Protein AF-A0AA38CWS5-F1 (afdb_monomer_lite)

Structure (mmCIF, N/CA/C/O backbone):
data_AF-A0AA38CWS5-F1
#
_entry.id   AF-A0AA38CWS5-F1
#
loop_
_atom_site.group_PDB
_atom_site.id
_atom_site.type_symbol
_atom_site.label_atom_id
_atom_site.label_alt_id
_atom_site.label_comp_id
_atom_site.label_asym_id
_atom_site.label_entity_id
_atom_site.label_seq_id
_atom_site.pdbx_PDB_ins_code
_atom_site.Cartn_x
_atom_site.Cartn_y
_atom_site.Cartn_z
_atom_site.occupancy
_atom_site.B_iso_or_equiv
_atom_site.auth_seq_id
_atom_site.auth_comp_id
_atom_site.auth_asym_id
_atom_site.auth_atom_id
_atom_site.pdbx_PDB_model_num
ATOM 1 N N . MET A 1 1 ? 8.987 -21.908 -14.949 1.00 49.09 1 MET A N 1
ATOM 2 C CA . MET A 1 1 ? 8.200 -21.199 -13.911 1.00 49.09 1 MET A CA 1
ATOM 3 C C . MET A 1 1 ? 7.217 -20.177 -14.494 1.00 49.09 1 MET A C 1
ATOM 5 O O . MET A 1 1 ? 6.043 -20.251 -14.162 1.00 49.09 1 MET A O 1
ATOM 9 N N . ALA A 1 2 ? 7.639 -19.281 -15.400 1.00 59.56 2 ALA A N 1
ATOM 10 C CA . ALA A 1 2 ? 6.795 -18.192 -15.926 1.00 59.56 2 ALA A CA 1
ATOM 11 C C . ALA A 1 2 ? 5.560 -18.611 -16.762 1.00 59.56 2 ALA A C 1
ATOM 13 O O . ALA A 1 2 ? 4.595 -17.856 -16.815 1.00 59.56 2 ALA A O 1
ATOM 14 N N . GLN A 1 3 ? 5.558 -19.785 -17.410 1.00 66.38 3 GLN A N 1
ATOM 15 C CA . GLN A 1 3 ? 4.392 -20.247 -18.186 1.00 66.38 3 GLN A CA 1
ATOM 16 C C . GLN A 1 3 ? 3.275 -20.794 -17.292 1.00 66.38 3 GLN A C 1
ATOM 18 O O . GLN A 1 3 ? 2.130 -20.390 -17.443 1.00 66.38 3 GLN A O 1
ATOM 23 N N . VAL A 1 4 ? 3.603 -21.639 -16.307 1.00 70.44 4 VAL A N 1
ATOM 24 C CA . VAL A 1 4 ? 2.606 -22.246 -15.402 1.00 70.44 4 VAL A CA 1
ATOM 25 C C . VAL A 1 4 ? 1.821 -21.178 -14.635 1.00 70.44 4 VAL A C 1
ATOM 27 O O . VAL A 1 4 ? 0.618 -21.316 -14.459 1.00 70.44 4 VAL A O 1
ATOM 30 N N . ALA A 1 5 ? 2.468 -20.072 -14.250 1.00 67.69 5 ALA A N 1
ATOM 31 C CA . ALA A 1 5 ? 1.831 -18.969 -13.528 1.00 67.69 5 ALA A CA 1
ATOM 32 C C . ALA A 1 5 ? 0.708 -18.251 -14.310 1.00 67.69 5 ALA A C 1
ATOM 34 O O . ALA A 1 5 ? -0.105 -17.561 -13.699 1.00 67.69 5 ALA A O 1
ATOM 35 N N . LYS A 1 6 ? 0.655 -18.408 -15.641 1.00 74.69 6 LYS A N 1
ATOM 36 C CA . LYS A 1 6 ? -0.378 -17.815 -16.508 1.00 74.69 6 LYS A CA 1
ATOM 37 C C . LYS A 1 6 ? -1.629 -18.690 -16.654 1.00 74.69 6 LYS A C 1
ATOM 39 O O . LYS A 1 6 ? -2.611 -18.215 -17.212 1.00 74.69 6 LYS A O 1
ATOM 44 N N . HIS A 1 7 ? -1.595 -19.918 -16.135 1.00 79.94 7 HIS A N 1
ATOM 45 C CA . HIS A 1 7 ? -2.636 -20.933 -16.304 1.00 79.94 7 HIS A CA 1
ATOM 46 C C . HIS A 1 7 ? -3.183 -21.400 -14.944 1.00 79.94 7 HIS A C 1
ATOM 48 O O . HIS A 1 7 ? -2.833 -22.489 -14.472 1.00 79.94 7 HIS A O 1
ATOM 54 N N . PRO A 1 8 ? -4.009 -20.578 -14.264 1.00 78.44 8 PRO A N 1
ATOM 55 C CA . PRO A 1 8 ? -4.560 -20.907 -12.948 1.00 78.44 8 PRO A CA 1
ATOM 56 C C . PRO A 1 8 ? -5.453 -22.163 -12.935 1.00 78.44 8 PRO A C 1
ATOM 58 O O . PRO A 1 8 ? -5.700 -22.748 -11.878 1.00 78.44 8 PRO A O 1
ATOM 61 N N . GLU A 1 9 ? -5.933 -22.595 -14.099 1.00 85.56 9 GLU A N 1
ATOM 62 C CA . GLU A 1 9 ? -6.727 -23.801 -14.304 1.00 85.56 9 GLU A CA 1
ATOM 63 C C . GLU A 1 9 ? -5.921 -25.098 -14.136 1.00 85.56 9 GLU A C 1
ATOM 65 O O . GLU A 1 9 ? -6.490 -26.127 -13.759 1.00 85.56 9 GLU A O 1
ATOM 70 N N . TYR A 1 10 ? -4.604 -25.063 -14.361 1.00 92.12 10 TYR A N 1
ATOM 71 C CA . TYR A 1 10 ? -3.771 -26.261 -14.326 1.00 92.12 10 TYR A CA 1
ATOM 72 C C . TYR A 1 10 ? -3.632 -26.825 -12.914 1.00 92.12 10 TYR A C 1
ATOM 74 O O . TYR A 1 10 ? -3.371 -26.113 -11.943 1.00 92.12 10 TYR A O 1
ATOM 82 N N . LEU A 1 11 ? -3.712 -28.153 -12.807 1.00 87.81 11 LEU A N 1
ATOM 83 C CA . LEU A 1 11 ? -3.497 -28.857 -11.544 1.00 87.81 11 LEU A CA 1
ATOM 84 C C . LEU A 1 11 ? -2.103 -28.559 -10.970 1.00 87.81 11 LEU A C 1
ATOM 86 O O . LEU A 1 11 ? -1.967 -28.312 -9.776 1.00 87.81 11 LEU A O 1
ATOM 90 N N . LEU A 1 12 ? -1.086 -28.482 -11.835 1.00 86.81 12 LEU A N 1
ATOM 91 C CA . LEU A 1 12 ? 0.271 -28.102 -11.443 1.00 86.81 12 LEU A CA 1
ATOM 92 C C . LEU A 1 12 ? 0.332 -26.688 -10.845 1.00 86.81 12 LEU A C 1
ATOM 94 O O . LEU A 1 12 ? 1.025 -26.484 -9.852 1.00 86.81 12 LEU A O 1
ATOM 98 N N . TYR A 1 13 ? -0.416 -25.725 -11.397 1.00 85.50 13 TYR A N 1
ATOM 99 C CA . TYR A 1 13 ? -0.514 -24.389 -10.804 1.00 85.50 13 TYR A CA 1
ATOM 100 C C . TYR A 1 13 ? -1.113 -24.468 -9.401 1.00 85.50 13 TYR A C 1
ATOM 102 O O . TYR A 1 13 ? -0.540 -23.915 -8.469 1.00 85.50 13 TYR A O 1
ATOM 110 N N . LYS A 1 14 ? -2.215 -25.208 -9.224 1.00 84.69 14 LYS A N 1
ATOM 111 C CA . LYS A 1 14 ? -2.863 -25.382 -7.914 1.00 84.69 14 LYS A CA 1
ATOM 112 C C . LYS A 1 14 ? -1.922 -26.007 -6.877 1.00 84.69 14 LYS A C 1
ATOM 114 O O . LYS A 1 14 ? -1.915 -25.558 -5.737 1.00 84.69 14 LYS A O 1
ATOM 119 N N . PHE A 1 15 ? -1.100 -26.982 -7.274 1.00 89.31 15 PHE A N 1
ATOM 120 C CA . PHE A 1 15 ? -0.090 -27.592 -6.400 1.00 89.31 15 PHE A CA 1
ATOM 121 C C . PHE A 1 15 ? 1.063 -26.649 -6.049 1.00 89.31 15 PHE A C 1
ATOM 123 O O . PHE A 1 15 ? 1.530 -26.652 -4.914 1.00 89.31 15 PHE A O 1
ATOM 130 N N . LEU A 1 16 ? 1.532 -25.844 -7.004 1.00 85.50 16 LEU A N 1
ATOM 131 C CA . LEU A 1 16 ? 2.636 -24.906 -6.784 1.00 85.50 16 LEU A CA 1
ATOM 132 C C . LEU A 1 16 ? 2.187 -23.602 -6.119 1.00 85.50 16 LEU A C 1
ATOM 134 O O . LEU A 1 16 ? 3.020 -22.891 -5.560 1.00 85.50 16 LEU A O 1
ATOM 138 N N . TYR A 1 17 ? 0.893 -23.282 -6.158 1.00 81.38 17 TYR A N 1
ATOM 139 C CA . TYR A 1 17 ? 0.345 -22.037 -5.632 1.00 81.38 17 TYR A CA 1
ATOM 140 C C . TYR A 1 17 ? 0.745 -21.775 -4.172 1.00 81.38 17 TYR A C 1
ATOM 142 O O . TYR A 1 17 ? 1.272 -20.695 -3.916 1.00 81.38 17 TYR A O 1
ATOM 150 N N . PRO A 1 18 ? 0.628 -22.725 -3.221 1.00 79.12 18 PRO A N 1
ATOM 151 C CA . PRO A 1 18 ? 1.081 -22.499 -1.849 1.00 79.12 18 PRO A CA 1
ATOM 152 C C . PRO A 1 18 ? 2.559 -22.095 -1.761 1.00 79.12 18 PRO A C 1
ATOM 154 O O . PRO A 1 18 ? 2.887 -21.165 -1.033 1.00 79.12 18 PRO A O 1
ATOM 157 N N . LEU A 1 19 ? 3.438 -22.735 -2.540 1.00 79.88 19 LEU A N 1
ATOM 158 C CA . LEU A 1 19 ? 4.873 -22.431 -2.566 1.00 79.88 19 LEU A CA 1
ATOM 159 C C . LEU A 1 19 ? 5.156 -21.054 -3.184 1.00 79.88 19 LEU A C 1
ATOM 161 O O . LEU A 1 19 ? 5.981 -20.303 -2.675 1.00 79.88 19 LEU A O 1
ATOM 165 N N . LEU A 1 20 ? 4.444 -20.693 -4.255 1.00 73.75 20 LEU A N 1
ATOM 166 C CA . LEU A 1 20 ? 4.530 -19.356 -4.849 1.00 73.75 20 LEU A CA 1
ATOM 167 C C . LEU A 1 20 ? 4.094 -18.281 -3.851 1.00 73.75 20 LEU A C 1
ATOM 169 O O . LEU A 1 20 ? 4.732 -17.235 -3.758 1.00 73.75 20 LEU A O 1
ATOM 173 N N . MET A 1 21 ? 3.035 -18.554 -3.088 1.00 71.75 21 MET A N 1
ATOM 174 C CA . MET A 1 21 ? 2.510 -17.629 -2.093 1.00 71.75 21 MET A CA 1
ATOM 175 C C . MET A 1 21 ? 3.374 -17.548 -0.833 1.00 71.75 21 MET A C 1
ATOM 177 O O . MET A 1 21 ? 3.297 -16.524 -0.169 1.00 71.75 21 MET A O 1
ATOM 181 N N . GLN A 1 22 ? 4.212 -18.541 -0.503 1.00 71.75 22 GLN A N 1
ATOM 182 C CA . GLN A 1 22 ? 5.117 -18.480 0.662 1.00 71.75 22 GLN A CA 1
ATOM 183 C C . GLN A 1 22 ? 6.095 -17.302 0.601 1.00 71.75 22 GLN A C 1
ATOM 185 O O . GLN A 1 22 ? 6.408 -16.722 1.637 1.00 71.75 22 GLN A O 1
ATOM 190 N N . ASN A 1 23 ? 6.534 -16.919 -0.601 1.00 72.12 23 ASN A N 1
ATOM 191 C CA . ASN A 1 23 ? 7.444 -15.786 -0.797 1.00 72.12 23 ASN A CA 1
ATOM 192 C C . ASN A 1 23 ? 6.746 -14.421 -0.715 1.00 72.12 23 ASN A C 1
ATOM 194 O O . ASN A 1 23 ? 7.415 -13.392 -0.709 1.00 72.12 23 ASN A O 1
ATOM 198 N N . TYR A 1 24 ? 5.414 -14.393 -0.666 1.00 77.50 24 TYR A N 1
ATOM 199 C CA . TYR A 1 24 ? 4.668 -13.166 -0.418 1.00 77.50 24 TYR A CA 1
ATOM 200 C C . TYR A 1 24 ? 4.559 -12.922 1.083 1.00 77.50 24 TYR A C 1
ATOM 202 O O . TYR A 1 24 ? 4.435 -13.856 1.881 1.00 77.50 24 TYR A O 1
ATOM 210 N N . ASN A 1 25 ? 4.509 -11.650 1.473 1.00 87.38 25 ASN A N 1
ATOM 211 C CA . ASN A 1 25 ? 4.167 -11.280 2.835 1.00 87.38 25 ASN A CA 1
ATOM 212 C C . ASN A 1 25 ? 2.765 -11.806 3.189 1.00 87.38 25 ASN A C 1
ATOM 214 O O . ASN A 1 25 ? 1.743 -11.277 2.743 1.00 87.38 25 ASN A O 1
ATOM 218 N N . GLN A 1 26 ? 2.709 -12.845 4.028 1.00 90.44 26 GLN A N 1
ATOM 219 C CA . GLN A 1 26 ? 1.455 -13.492 4.434 1.00 90.44 26 GLN A CA 1
ATOM 220 C C . GLN A 1 26 ? 0.480 -12.509 5.086 1.00 90.44 26 GLN A C 1
ATOM 222 O O . GLN A 1 26 ? -0.738 -12.617 4.925 1.00 90.44 26 GLN A O 1
ATOM 227 N N . SER A 1 27 ? 1.007 -11.515 5.803 1.00 94.69 27 SER A N 1
ATOM 228 C CA . SER A 1 27 ? 0.190 -10.482 6.424 1.00 94.69 27 SER A CA 1
ATOM 229 C C . SER A 1 27 ? -0.436 -9.557 5.380 1.00 94.69 27 SER A C 1
ATOM 231 O O . SER A 1 27 ? -1.613 -9.209 5.505 1.00 94.69 27 SER A O 1
ATOM 233 N N . MET A 1 28 ? 0.293 -9.206 4.319 1.00 96.06 28 MET A N 1
ATOM 234 C CA . MET A 1 28 ? -0.261 -8.445 3.200 1.00 96.06 28 MET A CA 1
ATOM 235 C C . MET A 1 28 ? -1.389 -9.218 2.513 1.00 96.06 28 MET A C 1
ATOM 237 O O . MET A 1 28 ? -2.461 -8.651 2.295 1.00 96.06 28 MET A O 1
ATOM 241 N N . LEU A 1 29 ? -1.205 -10.521 2.267 1.00 94.50 29 LEU A N 1
ATOM 242 C CA . LEU A 1 29 ? -2.225 -11.364 1.633 1.00 94.50 29 LEU A CA 1
ATOM 243 C C . LEU A 1 29 ? -3.542 -11.352 2.411 1.00 94.50 29 LEU A C 1
ATOM 245 O O . LEU A 1 29 ? -4.606 -11.197 1.820 1.00 94.50 29 LEU A O 1
ATOM 249 N N . GLN A 1 30 ? -3.485 -11.426 3.741 1.00 96.38 30 GLN A N 1
ATOM 250 C CA . GLN A 1 30 ? -4.683 -11.319 4.575 1.00 96.38 30 GLN A CA 1
ATOM 251 C C . GLN A 1 30 ? -5.376 -9.953 4.436 1.00 96.38 30 GLN A C 1
ATOM 253 O O . GLN A 1 30 ? -6.603 -9.903 4.367 1.00 96.38 30 GLN A O 1
ATOM 258 N N . THR A 1 31 ? -4.624 -8.843 4.373 1.00 97.50 31 THR A N 1
ATOM 259 C CA . THR A 1 31 ? -5.207 -7.516 4.080 1.00 97.50 31 THR A CA 1
ATOM 260 C C . THR A 1 31 ? -5.865 -7.513 2.704 1.00 97.50 31 THR A C 1
ATOM 262 O O . THR A 1 31 ? -7.010 -7.080 2.586 1.00 97.50 31 THR A O 1
ATOM 265 N N . ARG A 1 32 ? -5.178 -8.026 1.679 1.00 96.06 32 ARG A N 1
ATOM 266 C CA . ARG A 1 32 ? -5.694 -8.099 0.311 1.00 96.06 32 ARG A CA 1
ATOM 267 C C . ARG A 1 32 ? -7.021 -8.843 0.245 1.00 96.06 32 ARG A C 1
ATOM 269 O O . ARG A 1 32 ? -7.967 -8.327 -0.341 1.00 96.06 32 ARG A O 1
ATOM 276 N N . GLU A 1 33 ? -7.107 -10.033 0.837 1.00 96.12 33 GLU A N 1
ATOM 277 C CA . GLU A 1 33 ? -8.328 -10.845 0.783 1.00 96.12 33 GLU A CA 1
ATOM 278 C C . GLU A 1 33 ? -9.530 -10.129 1.409 1.00 96.12 33 GLU A C 1
ATOM 280 O O . GLU A 1 33 ? -10.643 -10.213 0.893 1.00 96.12 33 GLU A O 1
ATOM 285 N N . LEU A 1 34 ? -9.319 -9.382 2.491 1.00 97.69 34 LEU A N 1
ATOM 286 C CA . LEU A 1 34 ? -10.377 -8.606 3.132 1.00 97.69 34 LEU A CA 1
ATOM 287 C C . LEU A 1 34 ? -10.822 -7.403 2.287 1.00 97.69 34 LEU A C 1
ATOM 289 O O . LEU A 1 34 ? -12.021 -7.191 2.105 1.00 97.69 34 LEU A O 1
ATOM 293 N N . ILE A 1 35 ? -9.877 -6.669 1.695 1.00 96.81 35 ILE A N 1
ATOM 294 C CA . ILE A 1 35 ? -10.188 -5.564 0.775 1.00 96.81 35 ILE A CA 1
ATOM 295 C C . ILE A 1 35 ? -10.925 -6.081 -0.471 1.00 96.81 35 ILE A C 1
ATOM 297 O O . ILE A 1 35 ? -11.907 -5.482 -0.900 1.00 96.81 35 ILE A O 1
ATOM 301 N N . ARG A 1 36 ? -10.519 -7.233 -1.026 1.00 95.12 36 ARG A N 1
ATOM 302 C CA . ARG A 1 36 ? -11.204 -7.874 -2.168 1.00 95.12 36 ARG A CA 1
ATOM 303 C C . ARG A 1 36 ? -12.640 -8.294 -1.850 1.00 95.12 36 ARG A C 1
ATOM 305 O O . ARG A 1 36 ? -13.453 -8.371 -2.764 1.00 95.12 36 ARG A O 1
ATOM 312 N N . LYS A 1 37 ? -12.965 -8.529 -0.576 1.00 96.19 37 LYS A N 1
ATOM 313 C CA . LYS A 1 37 ? -14.336 -8.774 -0.097 1.00 96.19 37 LYS A CA 1
ATOM 314 C C . LYS A 1 37 ? -15.158 -7.488 0.083 1.00 96.19 37 LYS A C 1
ATOM 316 O O . LYS A 1 37 ? -16.268 -7.555 0.598 1.00 96.19 37 LYS A O 1
ATOM 321 N N . GLY A 1 38 ? -14.630 -6.332 -0.321 1.00 95.88 38 GLY A N 1
ATOM 322 C CA . GLY A 1 38 ? -15.317 -5.042 -0.250 1.00 95.88 38 GLY A CA 1
ATOM 323 C C . GLY A 1 38 ? -15.189 -4.333 1.097 1.00 95.88 38 GLY A C 1
ATOM 324 O O . GLY A 1 38 ? -15.882 -3.345 1.324 1.00 95.88 38 GLY A O 1
ATOM 325 N N . GLN A 1 39 ? -14.325 -4.808 1.999 1.00 97.19 39 GLN A N 1
ATOM 326 C CA . GLN A 1 39 ? -14.108 -4.123 3.270 1.00 97.19 39 GLN A CA 1
ATOM 327 C C . GLN A 1 39 ? -13.282 -2.845 3.085 1.00 97.19 39 GLN A C 1
ATOM 329 O O . GLN A 1 39 ? -12.338 -2.805 2.295 1.00 97.19 39 GLN A O 1
ATOM 334 N N . SER A 1 40 ? -13.600 -1.807 3.858 1.00 96.19 40 SER A N 1
ATOM 335 C CA . SER A 1 40 ? -12.817 -0.571 3.907 1.00 96.19 40 SER A CA 1
ATOM 336 C C . SER A 1 40 ? -11.525 -0.746 4.711 1.00 96.19 40 SER A C 1
ATOM 338 O O . SER A 1 40 ? -11.419 -1.629 5.563 1.00 96.19 40 SER A O 1
ATOM 340 N N . ILE A 1 41 ? -10.547 0.145 4.505 1.00 95.94 41 ILE A N 1
ATOM 341 C CA . ILE A 1 41 ? -9.292 0.166 5.282 1.00 95.94 41 ILE A CA 1
ATOM 342 C C . ILE A 1 41 ? -9.573 0.172 6.790 1.00 95.94 41 ILE A C 1
ATOM 344 O O . ILE A 1 41 ? -8.943 -0.574 7.537 1.00 95.94 41 ILE A O 1
ATOM 348 N N . GLU A 1 42 ? -10.551 0.961 7.236 1.00 96.94 42 GLU A N 1
ATOM 349 C CA . GLU A 1 42 ? -10.928 1.055 8.648 1.00 96.94 42 GLU A CA 1
ATOM 350 C C . GLU A 1 42 ? -11.531 -0.246 9.188 1.00 96.94 42 GLU A C 1
ATOM 352 O O . GLU A 1 42 ? -11.186 -0.684 10.289 1.00 96.94 42 GLU A O 1
ATOM 357 N N . GLN A 1 43 ? -12.379 -0.911 8.397 1.00 98.19 43 GLN A N 1
ATOM 358 C CA . GLN A 1 43 ? -12.928 -2.221 8.751 1.00 98.19 43 GLN A CA 1
ATOM 359 C C . GLN A 1 43 ? -11.816 -3.270 8.865 1.00 98.19 43 GLN A C 1
ATOM 361 O O . GLN A 1 43 ? -11.754 -3.990 9.863 1.00 98.19 43 GLN A O 1
ATOM 366 N N . VAL A 1 44 ? -10.890 -3.302 7.900 1.00 98.12 44 VAL A N 1
ATOM 367 C CA . VAL A 1 44 ? -9.739 -4.215 7.913 1.00 98.12 44 VAL A CA 1
ATOM 368 C C . VAL A 1 44 ? -8.836 -3.944 9.112 1.00 98.12 44 VAL A C 1
ATOM 370 O O . VAL A 1 44 ? -8.445 -4.880 9.810 1.00 98.12 44 VAL A O 1
ATOM 373 N N . LYS A 1 45 ? -8.541 -2.673 9.400 1.00 97.88 45 LYS A N 1
ATOM 374 C CA . LYS A 1 45 ? -7.738 -2.251 10.554 1.00 97.88 45 LYS A CA 1
ATOM 375 C C . LYS A 1 45 ? -8.331 -2.781 11.860 1.00 97.88 45 LYS A C 1
ATOM 377 O O . LYS A 1 45 ? -7.619 -3.408 12.646 1.00 97.88 45 LYS A O 1
ATOM 382 N N . LYS A 1 46 ? -9.641 -2.592 12.060 1.00 97.94 46 LYS A N 1
ATOM 383 C CA . LYS A 1 46 ? -10.371 -3.064 13.246 1.00 97.94 46 LYS A CA 1
ATOM 384 C C . LYS A 1 46 ? -10.395 -4.590 13.335 1.00 97.94 46 LYS A C 1
ATOM 386 O O . LYS A 1 46 ? -10.089 -5.139 14.390 1.00 97.94 46 LYS A O 1
ATOM 391 N N . GLN A 1 47 ? -10.724 -5.273 12.238 1.00 98.06 47 GLN A N 1
ATOM 392 C CA . GLN A 1 47 ? -10.817 -6.733 12.204 1.00 98.06 47 GLN A CA 1
ATOM 393 C C . GLN A 1 47 ? -9.461 -7.400 12.454 1.00 98.06 47 GLN A C 1
ATOM 395 O O . GLN A 1 47 ? -9.383 -8.374 13.198 1.00 98.06 47 GLN A O 1
ATOM 400 N N . ARG A 1 48 ? -8.387 -6.866 11.863 1.00 97.38 48 ARG A N 1
ATOM 401 C CA . ARG A 1 48 ? -7.031 -7.415 11.997 1.00 97.38 48 ARG A CA 1
ATOM 402 C C . ARG A 1 48 ? -6.277 -6.913 13.227 1.00 97.38 48 ARG A C 1
ATOM 404 O O . ARG A 1 48 ? -5.215 -7.446 13.523 1.00 97.38 48 ARG A O 1
ATOM 411 N N . ARG A 1 49 ? -6.803 -5.903 13.932 1.00 97.69 49 ARG A N 1
ATOM 412 C CA . ARG A 1 49 ? -6.149 -5.236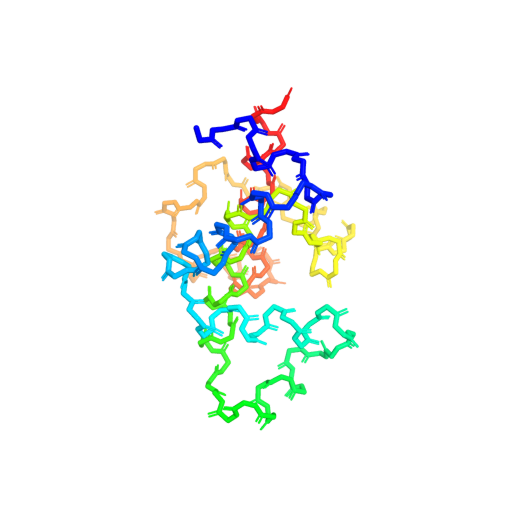 15.074 1.00 97.69 49 ARG A CA 1
ATOM 413 C C . ARG A 1 49 ? -4.744 -4.719 14.729 1.00 97.69 49 ARG A C 1
ATOM 415 O O . ARG A 1 49 ? -3.814 -4.837 15.520 1.00 97.69 49 ARG A O 1
ATOM 422 N N . LEU A 1 50 ? -4.592 -4.156 13.531 1.00 97.81 50 LEU A N 1
ATOM 423 C CA . LEU A 1 50 ? -3.326 -3.605 13.043 1.00 97.81 50 LEU A CA 1
ATOM 424 C C . LEU A 1 50 ? -3.332 -2.078 13.088 1.00 97.81 50 LEU A C 1
ATOM 426 O O . LEU A 1 50 ? -4.385 -1.446 13.125 1.00 97.81 50 LEU A O 1
ATOM 430 N N . LYS A 1 51 ? -2.144 -1.469 13.064 1.00 97.62 51 LYS A N 1
ATOM 431 C CA . LYS A 1 51 ? -2.011 -0.016 12.914 1.00 97.62 51 LYS A CA 1
ATOM 432 C C . LYS A 1 51 ? -2.332 0.389 11.474 1.00 97.62 51 LYS A C 1
ATOM 434 O O . LYS A 1 51 ? -2.113 -0.382 10.542 1.00 97.62 51 LYS A O 1
ATOM 439 N N . GLN A 1 52 ? -2.794 1.625 11.286 1.00 96.19 52 GLN A N 1
ATOM 440 C CA . GLN A 1 52 ? -3.088 2.161 9.954 1.00 96.19 52 GLN A CA 1
ATOM 441 C C . GLN A 1 52 ? -1.865 2.110 9.030 1.00 96.19 52 GLN A C 1
ATOM 443 O O . GLN A 1 52 ? -2.001 1.648 7.903 1.00 96.19 52 GLN A O 1
ATOM 448 N N . GLY A 1 53 ? -0.684 2.499 9.528 1.00 96.44 53 GLY A N 1
ATOM 449 C CA . GLY A 1 53 ? 0.569 2.420 8.766 1.00 96.44 53 GLY A CA 1
ATOM 450 C C . GLY A 1 53 ? 0.841 1.010 8.235 1.00 96.44 53 GLY A C 1
ATOM 451 O O . GLY A 1 53 ? 1.067 0.844 7.049 1.00 96.44 53 GLY A O 1
ATOM 452 N N . THR A 1 54 ? 0.643 -0.025 9.058 1.00 97.25 54 THR A N 1
ATOM 453 C CA . THR A 1 54 ? 0.812 -1.426 8.634 1.00 97.25 54 THR A CA 1
ATOM 454 C C . THR A 1 54 ? -0.147 -1.825 7.509 1.00 97.25 54 THR A C 1
ATOM 456 O O . THR A 1 54 ? 0.232 -2.544 6.591 1.00 97.25 54 THR A O 1
ATOM 459 N N . ILE A 1 55 ? -1.403 -1.366 7.552 1.00 98.00 55 ILE A N 1
ATOM 460 C CA . ILE A 1 55 ? -2.353 -1.621 6.458 1.00 98.00 55 ILE A CA 1
ATOM 461 C C . ILE A 1 55 ? -1.943 -0.863 5.189 1.00 98.00 55 ILE A C 1
ATOM 463 O O . ILE A 1 55 ? -2.069 -1.415 4.099 1.00 98.00 55 ILE A O 1
ATOM 467 N N . GLN A 1 56 ? -1.437 0.366 5.318 1.00 97.31 56 GLN A N 1
ATOM 468 C CA . GLN A 1 56 ? -0.923 1.144 4.188 1.00 97.31 56 GLN A CA 1
ATOM 469 C C . GLN A 1 56 ? 0.287 0.458 3.542 1.00 97.31 56 GLN A C 1
ATOM 471 O O . GLN A 1 56 ? 0.302 0.315 2.323 1.00 97.31 56 GLN A O 1
ATOM 476 N N . ASP A 1 57 ? 1.227 -0.054 4.339 1.00 97.06 57 ASP A N 1
ATOM 477 C CA . ASP A 1 57 ? 2.389 -0.806 3.852 1.00 97.06 57 ASP A CA 1
ATOM 478 C C . ASP A 1 57 ? 1.958 -2.052 3.066 1.00 97.06 57 ASP A C 1
ATOM 480 O O . ASP A 1 57 ? 2.441 -2.288 1.960 1.00 97.06 57 ASP A O 1
ATOM 484 N N . HIS A 1 58 ? 0.975 -2.806 3.574 1.00 97.62 58 HIS A N 1
ATOM 485 C CA . HIS A 1 58 ? 0.413 -3.947 2.846 1.00 97.62 58 HIS A CA 1
ATOM 486 C C . HIS A 1 58 ? -0.221 -3.543 1.506 1.00 97.62 58 HIS A C 1
ATOM 488 O O . HIS A 1 58 ? -0.091 -4.271 0.526 1.00 97.62 58 HIS A O 1
ATOM 494 N N . LEU A 1 59 ? -0.934 -2.413 1.445 1.00 97.88 59 LEU A N 1
ATOM 495 C CA . LEU A 1 59 ? -1.541 -1.932 0.199 1.00 97.88 59 LEU A CA 1
ATOM 496 C C . LEU A 1 59 ? -0.478 -1.497 -0.815 1.00 97.88 59 LEU A C 1
ATOM 498 O O . LEU A 1 59 ? -0.614 -1.802 -1.998 1.00 97.88 59 LEU A O 1
ATOM 502 N N . ILE A 1 60 ? 0.586 -0.837 -0.354 1.00 96.88 60 ILE A N 1
ATOM 503 C CA . ILE A 1 60 ? 1.729 -0.446 -1.185 1.00 96.88 60 ILE A CA 1
ATOM 504 C C . ILE A 1 60 ? 2.418 -1.697 -1.739 1.00 96.88 60 ILE A C 1
ATOM 506 O O . ILE A 1 60 ? 2.578 -1.814 -2.953 1.00 96.88 60 ILE A O 1
ATOM 510 N N . GLU A 1 61 ? 2.747 -2.667 -0.885 1.00 96.31 61 GLU A N 1
ATOM 511 C CA . GLU A 1 61 ? 3.369 -3.929 -1.296 1.00 96.31 61 GLU A CA 1
ATOM 512 C C . GLU A 1 61 ? 2.493 -4.692 -2.300 1.00 96.31 61 GLU A C 1
ATOM 514 O O . GLU A 1 61 ? 2.970 -5.113 -3.355 1.00 96.31 61 GLU A O 1
ATOM 519 N N . TRP A 1 62 ? 1.189 -4.807 -2.027 1.00 96.19 62 TRP A N 1
ATOM 520 C CA . TRP A 1 62 ? 0.247 -5.421 -2.960 1.00 96.19 62 TRP A CA 1
ATOM 521 C C . TRP A 1 62 ? 0.252 -4.702 -4.316 1.00 96.19 62 TRP A C 1
ATOM 523 O O . TRP A 1 62 ? 0.329 -5.361 -5.353 1.00 96.19 62 TRP A O 1
ATOM 533 N N . SER A 1 63 ? 0.229 -3.367 -4.321 1.00 96.00 63 SER A N 1
ATOM 534 C CA . SER A 1 63 ? 0.226 -2.582 -5.558 1.00 96.00 63 SER A CA 1
ATOM 535 C C . SER A 1 63 ? 1.502 -2.729 -6.389 1.00 96.00 63 SER A C 1
ATOM 537 O O . SER A 1 63 ? 1.445 -2.622 -7.611 1.00 96.00 63 SER A O 1
ATOM 539 N N . LEU A 1 64 ? 2.647 -3.015 -5.761 1.00 92.31 64 LEU A N 1
ATOM 540 C CA . LEU A 1 64 ? 3.900 -3.281 -6.469 1.00 92.31 64 LEU A CA 1
ATOM 541 C C . LEU A 1 64 ? 3.859 -4.643 -7.173 1.00 92.31 64 LEU A C 1
ATOM 543 O O . LEU A 1 64 ? 4.210 -4.737 -8.354 1.00 92.31 64 LEU A O 1
ATOM 547 N N . LEU A 1 65 ? 3.394 -5.674 -6.462 1.00 89.69 65 LEU A N 1
ATOM 548 C CA . LEU A 1 65 ? 3.476 -7.076 -6.881 1.00 89.69 65 LEU A CA 1
ATOM 549 C C . LEU A 1 65 ? 2.357 -7.513 -7.838 1.00 89.69 65 LEU A C 1
ATOM 551 O O . LEU A 1 65 ? 2.576 -8.386 -8.675 1.00 89.69 65 LEU A O 1
ATOM 555 N N . ASP A 1 66 ? 1.160 -6.937 -7.723 1.00 89.50 66 ASP A N 1
ATOM 556 C CA . ASP A 1 66 ? -0.020 -7.371 -8.477 1.00 89.50 66 ASP A CA 1
ATOM 557 C C . ASP A 1 66 ? -0.358 -6.385 -9.602 1.00 89.50 66 ASP A C 1
ATOM 559 O O . ASP A 1 66 ? -0.750 -5.241 -9.364 1.00 89.50 66 ASP A O 1
ATOM 563 N N . THR A 1 67 ? -0.252 -6.833 -10.855 1.00 87.31 67 THR A N 1
ATOM 564 C CA . THR A 1 67 ? -0.619 -6.022 -12.029 1.00 87.31 67 THR A CA 1
ATOM 565 C C . THR A 1 67 ? -2.114 -5.719 -12.106 1.00 87.31 67 THR A C 1
ATOM 567 O O . THR A 1 67 ? -2.511 -4.815 -12.835 1.00 87.31 67 THR A O 1
ATOM 570 N N . LYS A 1 68 ? -2.948 -6.439 -11.348 1.00 89.81 68 LYS A N 1
ATOM 571 C CA . LYS A 1 68 ? -4.398 -6.234 -11.257 1.00 89.81 68 LYS A CA 1
ATOM 572 C C . LYS A 1 68 ? -4.808 -5.478 -9.990 1.00 89.81 68 LYS A C 1
ATOM 574 O O . LYS A 1 68 ? -5.986 -5.507 -9.628 1.00 89.81 68 LYS A O 1
ATOM 579 N N . PHE A 1 69 ? -3.871 -4.826 -9.295 1.00 95.19 69 PHE A N 1
ATOM 580 C CA . PHE A 1 69 ? -4.201 -3.988 -8.144 1.00 95.19 69 PHE A CA 1
ATOM 581 C C . PHE A 1 69 ? -5.242 -2.914 -8.530 1.00 95.19 69 PHE A C 1
ATOM 583 O O . PHE A 1 69 ? -5.053 -2.204 -9.522 1.00 95.19 69 PHE A O 1
ATOM 590 N N . PRO A 1 70 ? -6.343 -2.759 -7.769 1.00 94.62 70 PRO A N 1
ATOM 591 C CA . PRO A 1 70 ? -7.448 -1.882 -8.145 1.00 94.62 70 PRO A CA 1
ATOM 592 C C . PRO A 1 70 ? -7.165 -0.422 -7.755 1.00 94.62 70 PRO A C 1
ATOM 594 O O . PRO A 1 70 ? -7.772 0.113 -6.828 1.00 94.62 70 PRO A O 1
ATOM 597 N N . PHE A 1 71 ? -6.242 0.242 -8.459 1.00 95.94 71 PHE A N 1
ATOM 598 C CA . PHE A 1 71 ? -5.853 1.634 -8.175 1.00 95.94 71 PHE A CA 1
ATOM 599 C C . PHE A 1 71 ? -7.047 2.598 -8.112 1.00 95.94 71 PHE A C 1
ATOM 601 O O . PHE A 1 71 ? -7.068 3.482 -7.257 1.00 95.94 71 PHE A O 1
ATOM 608 N N . SER 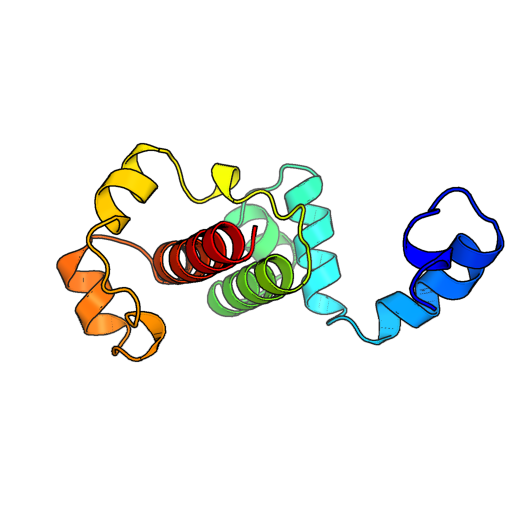A 1 72 ? -8.074 2.384 -8.939 1.00 93.56 72 SER A N 1
ATOM 609 C CA . SER A 1 72 ? -9.304 3.188 -8.975 1.00 93.56 72 SER A CA 1
ATOM 610 C C . SER A 1 72 ? -10.069 3.228 -7.649 1.00 93.56 72 SER A C 1
ATOM 612 O O . SER A 1 72 ? -10.786 4.190 -7.395 1.00 93.56 72 SER A O 1
ATOM 614 N N . ASN A 1 73 ? -9.904 2.224 -6.778 1.00 93.25 73 ASN A N 1
ATOM 615 C CA . ASN A 1 73 ? -10.549 2.204 -5.460 1.00 93.25 73 ASN A CA 1
ATOM 616 C C . ASN A 1 73 ? -9.944 3.232 -4.492 1.00 93.25 73 ASN A C 1
ATOM 618 O O . ASN A 1 73 ? -10.565 3.576 -3.489 1.00 93.25 73 ASN A O 1
ATOM 622 N N . PHE A 1 74 ? -8.727 3.702 -4.770 1.00 93.62 74 PHE A N 1
ATOM 623 C CA . PHE A 1 74 ? -7.969 4.594 -3.892 1.00 93.62 74 PHE A CA 1
ATOM 624 C C . PHE A 1 74 ? -7.672 5.945 -4.559 1.00 93.62 74 PHE A C 1
ATOM 626 O O . PHE A 1 74 ? -7.654 6.979 -3.887 1.00 93.62 74 PHE A O 1
ATOM 633 N N . LEU A 1 75 ? -7.502 5.940 -5.883 1.00 94.38 75 LEU A N 1
ATOM 634 C CA . LEU A 1 75 ? -7.181 7.090 -6.721 1.00 94.38 75 LEU A CA 1
ATOM 635 C C . LEU A 1 75 ? -8.360 7.409 -7.645 1.00 94.38 75 LEU A C 1
ATOM 637 O O . LEU A 1 75 ? -8.401 6.961 -8.793 1.00 94.38 75 LEU A O 1
ATOM 641 N N . SER A 1 76 ? -9.317 8.195 -7.148 1.00 93.38 76 SER A N 1
ATOM 642 C CA . SER A 1 76 ? -10.373 8.758 -7.995 1.00 93.38 76 SER A CA 1
ATOM 643 C C . SER A 1 76 ? -9.778 9.645 -9.093 1.00 93.38 76 SER A C 1
ATOM 645 O O . SER A 1 76 ? -8.639 10.107 -8.979 1.00 93.38 76 SER A O 1
ATOM 647 N N . GLN A 1 77 ? -10.559 9.928 -10.137 1.00 92.12 77 GLN A N 1
ATOM 648 C CA . GLN A 1 77 ? -10.111 10.810 -11.216 1.00 92.12 77 GLN A CA 1
ATOM 649 C C . GLN A 1 77 ? -9.677 12.185 -10.687 1.00 92.12 77 GLN A C 1
ATOM 651 O O . GLN A 1 77 ? -8.631 12.690 -11.080 1.00 92.12 77 GLN A O 1
ATOM 656 N N . ASP A 1 78 ? -10.415 12.748 -9.727 1.00 91.69 78 ASP A N 1
ATOM 657 C CA . ASP A 1 78 ? -10.058 14.020 -9.091 1.00 91.69 78 ASP A CA 1
ATOM 658 C C . ASP A 1 78 ? -8.707 13.949 -8.372 1.00 91.69 78 ASP A C 1
ATOM 660 O O . ASP A 1 78 ? -7.900 14.871 -8.483 1.00 91.69 78 ASP A O 1
ATOM 664 N N . LYS A 1 79 ? -8.418 12.842 -7.674 1.00 92.19 79 LYS A N 1
ATOM 665 C CA . LYS A 1 79 ? -7.116 12.646 -7.020 1.00 92.19 79 LYS A CA 1
ATOM 666 C C . LYS A 1 79 ? -5.993 12.513 -8.038 1.00 92.19 79 LYS A C 1
ATOM 668 O O . LYS A 1 79 ? -4.950 13.129 -7.857 1.00 92.19 79 LYS A O 1
ATOM 673 N N . GLN A 1 80 ? -6.204 11.761 -9.116 1.00 93.75 80 GLN A N 1
ATOM 674 C CA . GLN A 1 80 ? -5.219 11.657 -10.195 1.00 93.75 80 GLN A CA 1
ATOM 675 C C . GLN A 1 80 ? -4.950 13.029 -10.824 1.00 93.75 80 GLN A C 1
ATOM 677 O O . GLN A 1 80 ? -3.797 13.406 -11.004 1.00 93.75 80 GLN A O 1
ATOM 682 N N . ASN A 1 81 ? -5.998 13.818 -11.067 1.00 92.44 81 ASN A N 1
ATOM 683 C CA . ASN A 1 81 ? -5.883 15.166 -11.618 1.00 92.44 81 ASN A CA 1
ATOM 684 C C . ASN A 1 81 ? -5.135 16.131 -10.690 1.00 92.44 81 ASN A C 1
ATOM 686 O O . ASN A 1 81 ? -4.445 17.014 -11.185 1.00 92.44 81 ASN A O 1
ATOM 690 N N . ARG A 1 82 ? -5.254 15.982 -9.365 1.00 91.69 82 ARG A N 1
ATOM 691 C CA . ARG A 1 82 ? -4.465 16.763 -8.397 1.00 91.69 82 ARG A CA 1
ATOM 692 C C . ARG A 1 82 ? -3.003 16.330 -8.384 1.00 91.69 82 ARG A C 1
ATOM 694 O O . ARG A 1 82 ? -2.107 17.162 -8.398 1.00 91.69 82 ARG A O 1
ATOM 701 N N . LEU A 1 83 ? -2.766 15.021 -8.394 1.00 93.81 83 LEU A N 1
ATOM 702 C CA . LEU A 1 83 ? -1.431 14.434 -8.287 1.00 93.81 83 LEU A CA 1
ATOM 703 C C . LEU A 1 83 ? -0.651 14.439 -9.611 1.00 93.81 83 LEU A C 1
ATOM 705 O O . LEU A 1 83 ? 0.539 14.127 -9.612 1.00 93.81 83 LEU A O 1
ATOM 709 N N . LYS A 1 84 ? -1.277 14.819 -10.733 1.00 93.25 84 LYS A N 1
ATOM 710 C CA . LYS A 1 84 ? -0.638 14.864 -12.059 1.00 93.25 84 LYS A CA 1
ATOM 711 C C . LYS A 1 84 ? 0.616 15.733 -12.115 1.00 93.25 84 LYS A C 1
ATOM 713 O 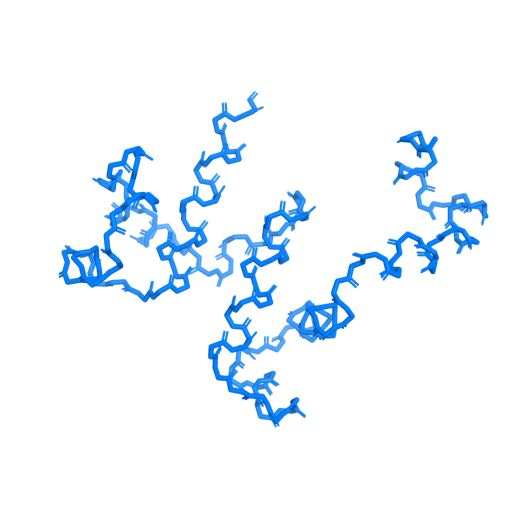O . LYS A 1 84 ? 1.551 15.371 -12.819 1.00 93.25 84 LYS A O 1
ATOM 718 N N . GLU A 1 85 ? 0.650 16.807 -11.329 1.00 91.56 85 GLU A N 1
ATOM 719 C CA . GLU A 1 85 ? 1.771 17.751 -11.279 1.00 91.56 85 GLU A CA 1
ATOM 720 C C . GLU A 1 85 ? 2.927 17.253 -10.389 1.00 91.56 85 GLU A C 1
ATOM 722 O O . GLU A 1 85 ? 3.946 17.929 -10.257 1.00 91.56 85 GLU A O 1
ATOM 727 N N . LEU A 1 86 ? 2.813 16.067 -9.769 1.00 92.31 86 LEU A N 1
ATOM 728 C CA . LEU A 1 86 ? 3.928 15.479 -9.030 1.00 92.31 86 LEU A CA 1
ATOM 729 C C . LEU A 1 86 ? 5.130 15.268 -9.962 1.00 92.31 86 LEU A C 1
ATOM 731 O O . LEU A 1 86 ? 4.980 14.601 -10.993 1.00 92.31 86 LEU A O 1
ATOM 735 N N . PRO A 1 87 ? 6.349 15.684 -9.570 1.00 90.75 87 PRO A N 1
ATOM 736 C CA . PRO A 1 87 ? 7.554 15.408 -10.344 1.00 90.75 87 PRO A CA 1
ATOM 737 C C . PRO A 1 87 ? 7.705 13.918 -10.672 1.00 90.75 87 PRO A C 1
ATOM 739 O O . PRO A 1 87 ? 7.311 13.046 -9.882 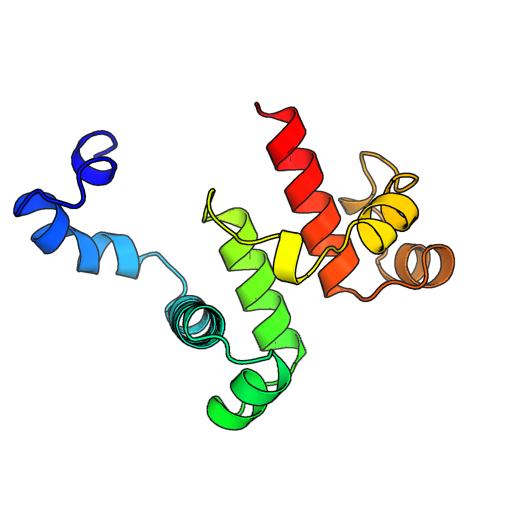1.00 90.75 87 PRO A O 1
ATOM 742 N N . GLN A 1 88 ? 8.305 13.597 -11.823 1.00 85.94 88 GLN A N 1
ATOM 743 C CA . GLN A 1 88 ? 8.547 12.204 -12.220 1.00 85.94 88 GLN A CA 1
ATOM 744 C C . GLN A 1 88 ? 9.357 11.464 -11.144 1.00 85.94 88 GLN A C 1
ATOM 746 O O . GLN A 1 88 ? 8.938 10.409 -10.672 1.00 85.94 88 GLN A O 1
ATOM 751 N N . ALA A 1 89 ? 10.416 12.106 -10.649 1.00 88.31 89 ALA A N 1
ATOM 752 C CA . ALA A 1 89 ? 11.250 11.619 -9.555 1.00 88.31 89 ALA A CA 1
ATOM 753 C C . ALA A 1 89 ? 10.678 11.886 -8.147 1.00 88.31 89 ALA A C 1
ATOM 755 O O . ALA A 1 89 ? 11.407 11.784 -7.171 1.00 88.31 89 ALA A O 1
ATOM 756 N N . SER A 1 90 ? 9.387 12.211 -7.989 1.00 89.88 90 SER A N 1
ATOM 757 C CA . SER A 1 90 ? 8.799 12.554 -6.673 1.00 89.88 90 SER A CA 1
ATOM 758 C C . SER A 1 90 ? 8.981 11.477 -5.594 1.00 89.88 90 SER A C 1
ATOM 760 O O . SER A 1 90 ? 8.867 11.767 -4.407 1.00 89.88 90 SER A O 1
ATOM 762 N N . TYR A 1 91 ? 9.296 10.233 -5.957 1.00 86.69 91 TYR A N 1
ATOM 763 C CA . TYR A 1 91 ? 9.629 9.186 -4.990 1.00 86.69 91 TYR A CA 1
ATOM 764 C C . TYR A 1 91 ? 10.914 9.478 -4.192 1.00 86.69 91 TYR A C 1
ATOM 766 O O . TYR A 1 91 ? 11.052 8.945 -3.092 1.00 86.69 91 TYR A O 1
ATOM 774 N N . THR A 1 92 ? 11.816 10.332 -4.697 1.00 89.56 92 THR A N 1
ATOM 775 C CA . THR A 1 92 ? 13.048 10.753 -4.003 1.00 89.56 92 THR A CA 1
ATOM 776 C C . THR A 1 92 ? 12.831 11.910 -3.027 1.00 89.56 92 THR A C 1
ATOM 778 O O . THR A 1 92 ? 13.749 12.259 -2.290 1.00 89.56 92 THR A O 1
ATOM 781 N N . TYR A 1 93 ? 11.647 12.525 -3.029 1.00 88.62 93 TYR A N 1
ATOM 782 C CA . TYR A 1 93 ? 11.349 13.711 -2.232 1.00 88.62 93 TYR A CA 1
ATOM 783 C C . TYR A 1 93 ? 10.843 13.296 -0.843 1.00 88.62 93 TYR A C 1
ATOM 785 O O . TYR A 1 93 ? 10.153 12.272 -0.712 1.00 88.62 93 TYR A O 1
ATOM 793 N N . PRO A 1 94 ? 11.135 14.078 0.212 1.00 89.44 94 PRO A N 1
ATOM 794 C CA . PRO A 1 94 ? 10.542 13.866 1.523 1.00 89.44 94 PRO A CA 1
ATOM 795 C C . PRO A 1 94 ? 9.016 13.920 1.451 1.00 89.44 94 PRO A C 1
ATOM 797 O O . PRO A 1 94 ? 8.427 14.848 0.904 1.00 89.44 94 PRO A O 1
ATOM 800 N N . PHE A 1 95 ? 8.349 12.936 2.056 1.00 88.56 95 PHE A N 1
ATOM 801 C CA . PHE A 1 95 ? 6.887 12.846 1.999 1.00 88.56 95 PHE A CA 1
ATOM 802 C C . PHE A 1 95 ? 6.181 14.109 2.519 1.00 88.56 95 PHE A C 1
ATOM 804 O O . PHE A 1 95 ? 5.165 14.500 1.956 1.00 88.56 95 PHE A O 1
ATOM 811 N N . LYS A 1 96 ? 6.713 14.746 3.571 1.00 87.50 96 LYS A N 1
ATOM 812 C CA . LYS A 1 96 ? 6.102 15.942 4.173 1.00 87.50 96 LYS A CA 1
ATOM 813 C C . LYS A 1 96 ? 5.937 17.080 3.160 1.00 87.50 96 LYS A C 1
ATOM 815 O O . LYS A 1 96 ? 4.861 17.654 3.085 1.00 87.50 96 LYS A O 1
ATOM 820 N N . GLU A 1 97 ? 6.952 17.314 2.329 1.00 88.12 97 GLU A N 1
ATOM 821 C CA . GLU A 1 97 ? 6.927 18.353 1.289 1.00 88.12 97 GLU A CA 1
ATOM 822 C C . GLU A 1 97 ? 5.832 18.086 0.245 1.00 88.12 97 GLU A C 1
ATOM 824 O O . GLU A 1 97 ? 5.118 18.992 -0.189 1.00 88.12 97 GLU A O 1
ATOM 829 N N . LEU A 1 98 ? 5.659 16.815 -0.129 1.00 90.00 98 LEU A N 1
ATOM 830 C CA . LEU A 1 98 ? 4.626 16.403 -1.077 1.00 90.00 98 LEU A CA 1
ATOM 831 C C . LEU A 1 98 ? 3.223 16.489 -0.467 1.00 90.00 98 LEU A C 1
ATOM 833 O O . LEU A 1 98 ? 2.289 16.924 -1.132 1.00 90.00 98 LEU A O 1
ATOM 837 N N . ALA A 1 99 ? 3.061 16.070 0.787 1.00 85.62 99 ALA A N 1
ATOM 838 C CA . ALA A 1 99 ? 1.765 16.055 1.458 1.00 85.62 99 ALA A CA 1
ATOM 839 C C . ALA A 1 99 ? 1.183 17.467 1.610 1.00 85.62 99 ALA A C 1
ATOM 841 O O . ALA A 1 99 ? 0.002 17.673 1.340 1.00 85.62 99 ALA A O 1
ATOM 842 N N . GLU A 1 100 ? 2.024 18.432 1.990 1.00 85.12 100 GLU A N 1
ATOM 843 C CA . GLU A 1 100 ? 1.634 19.837 2.148 1.00 85.12 100 GLU A CA 1
ATOM 844 C C . GLU A 1 100 ? 1.232 20.476 0.813 1.00 85.12 100 GLU A C 1
ATOM 846 O O . GLU A 1 100 ? 0.264 21.230 0.755 1.00 85.12 100 GLU A O 1
ATOM 851 N N . SER A 1 101 ? 1.931 20.136 -0.272 1.00 87.19 101 SER A N 1
ATOM 852 C CA . SER A 1 101 ? 1.715 20.761 -1.584 1.00 87.19 101 SER A CA 1
ATOM 853 C C . SER A 1 101 ? 0.483 20.231 -2.329 1.00 87.19 101 SER A C 1
ATOM 855 O O . SER A 1 101 ? -0.065 20.930 -3.178 1.00 87.19 101 SER A O 1
ATOM 857 N N . PHE A 1 102 ? 0.053 18.997 -2.044 1.00 87.31 102 PHE A N 1
ATOM 858 C CA . PHE A 1 102 ? -0.944 18.287 -2.857 1.00 87.31 102 PHE A CA 1
ATOM 859 C C . PHE A 1 102 ? -2.239 17.913 -2.118 1.00 87.31 102 PHE A C 1
ATOM 861 O O . PHE A 1 102 ? -3.126 17.338 -2.751 1.00 87.31 102 PHE A O 1
ATOM 868 N N . ASP A 1 103 ? -2.363 18.226 -0.820 1.00 86.75 103 ASP A N 1
ATOM 869 C CA . ASP A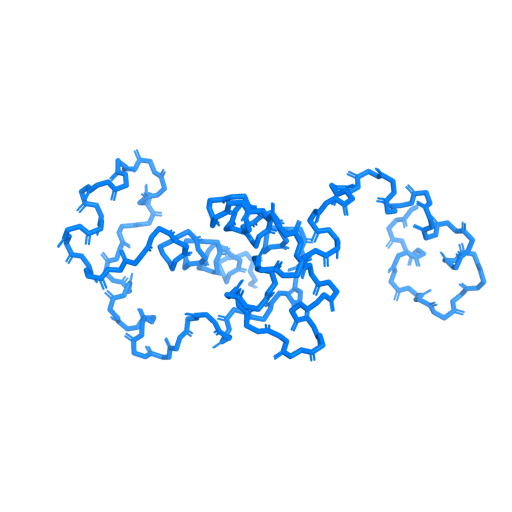 1 103 ? -3.518 17.855 0.023 1.00 86.75 103 ASP A CA 1
ATOM 870 C C . ASP A 1 103 ? -3.897 16.371 -0.146 1.00 86.75 103 ASP A C 1
ATOM 872 O O . ASP A 1 103 ? -5.018 15.993 -0.498 1.00 86.75 103 ASP A O 1
ATOM 876 N N . ALA A 1 104 ? -2.889 15.513 0.009 1.00 89.31 104 ALA A N 1
ATOM 877 C CA . ALA A 1 104 ? -3.001 14.083 -0.223 1.00 89.31 104 ALA A CA 1
ATOM 878 C C . ALA A 1 104 ? -2.365 13.290 0.916 1.00 89.31 104 ALA A C 1
ATOM 880 O O . ALA A 1 104 ? -1.354 13.664 1.515 1.00 89.31 104 ALA A O 1
ATOM 881 N N . THR A 1 105 ? -2.954 12.138 1.201 1.00 92.94 105 THR A N 1
ATOM 882 C CA . THR A 1 105 ? -2.440 11.202 2.192 1.00 92.94 105 THR A CA 1
ATOM 883 C C . THR A 1 105 ? -1.191 10.483 1.683 1.00 92.94 105 THR A C 1
ATOM 885 O O . THR A 1 105 ? -0.949 10.339 0.482 1.00 92.94 105 THR A O 1
ATOM 888 N N . PHE A 1 106 ? -0.426 9.926 2.625 1.00 92.88 106 PHE A N 1
ATOM 889 C CA . PHE A 1 106 ? 0.727 9.071 2.330 1.00 92.88 106 PHE A CA 1
ATOM 890 C C . PHE A 1 106 ? 0.408 7.944 1.352 1.00 92.88 106 PHE A C 1
ATOM 892 O O . PHE A 1 106 ? 1.135 7.733 0.381 1.00 92.88 106 PHE A O 1
ATOM 899 N N . LEU A 1 107 ? -0.702 7.245 1.587 1.00 95.50 107 LEU A N 1
ATOM 900 C CA . LEU A 1 107 ? -1.106 6.128 0.749 1.00 95.50 107 LEU A CA 1
ATOM 901 C C . LEU A 1 107 ? -1.426 6.588 -0.678 1.00 95.50 107 LEU A C 1
ATOM 903 O O . LEU A 1 107 ? -1.008 5.935 -1.627 1.00 95.50 107 LEU A O 1
ATOM 907 N N . GLU A 1 108 ? -2.131 7.706 -0.845 1.00 95.62 108 GLU A N 1
ATOM 908 C CA . GLU A 1 108 ? -2.505 8.217 -2.169 1.00 95.62 108 GLU A CA 1
ATOM 909 C C . GLU A 1 108 ? -1.284 8.623 -2.988 1.00 95.62 108 GLU A C 1
ATOM 911 O O . GLU A 1 108 ? -1.174 8.218 -4.143 1.00 95.62 108 GLU A O 1
ATOM 916 N N . ILE A 1 109 ? -0.332 9.342 -2.386 1.00 95.62 109 ILE A N 1
ATOM 917 C CA . ILE A 1 109 ? 0.911 9.723 -3.068 1.00 95.62 109 ILE A CA 1
ATOM 918 C C . ILE A 1 109 ? 1.682 8.475 -3.515 1.00 95.62 109 ILE A C 1
ATOM 920 O O . ILE A 1 109 ? 2.100 8.390 -4.671 1.00 95.62 109 ILE A O 1
ATOM 924 N N . ARG A 1 110 ? 1.833 7.473 -2.639 1.00 96.44 110 ARG A N 1
ATOM 925 C CA . ARG A 1 110 ? 2.561 6.237 -2.974 1.00 96.44 110 ARG A CA 1
ATOM 926 C C . ARG A 1 110 ? 1.860 5.419 -4.048 1.00 96.44 110 ARG A C 1
ATOM 928 O O . ARG A 1 110 ? 2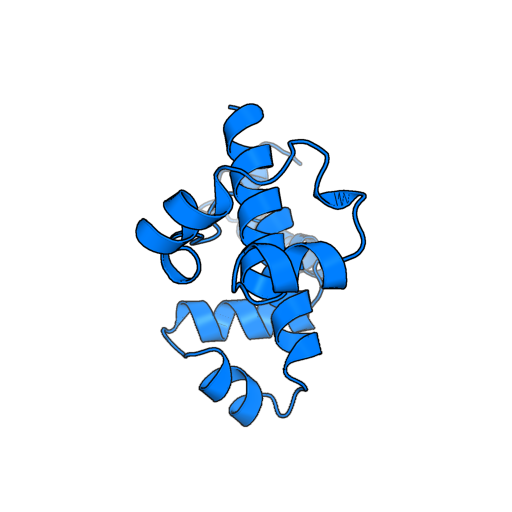.507 4.993 -5.002 1.00 96.44 110 ARG A O 1
ATOM 935 N N . LEU A 1 111 ? 0.546 5.235 -3.936 1.00 96.81 111 LEU A N 1
ATOM 936 C CA . LEU A 1 111 ? -0.222 4.519 -4.950 1.00 96.81 111 LEU A CA 1
ATOM 937 C C . LEU A 1 111 ? -0.181 5.244 -6.295 1.00 96.81 111 LEU A C 1
ATOM 939 O O . LEU A 1 111 ? -0.080 4.580 -7.320 1.00 96.81 111 LEU A O 1
ATOM 943 N N . TYR A 1 112 ? -0.218 6.578 -6.309 1.00 96.12 112 TYR A N 1
ATOM 944 C CA . TYR A 1 112 ? -0.136 7.350 -7.546 1.00 96.12 112 TYR A CA 1
ATOM 945 C C . TYR A 1 112 ? 1.235 7.223 -8.220 1.00 96.12 112 TYR A C 1
ATOM 947 O O . TYR A 1 112 ? 1.305 6.998 -9.427 1.00 96.12 112 TYR A O 1
ATOM 955 N N . GLN A 1 113 ? 2.324 7.294 -7.446 1.00 94.69 113 GLN A N 1
ATOM 956 C CA . GLN A 1 113 ? 3.684 7.072 -7.949 1.00 94.69 113 GLN A CA 1
ATOM 957 C C . GLN A 1 113 ? 3.821 5.696 -8.612 1.00 94.69 113 GLN A C 1
ATOM 959 O O . GLN A 1 113 ? 4.302 5.603 -9.739 1.00 94.69 113 GLN A O 1
ATOM 964 N N . ILE A 1 114 ? 3.339 4.643 -7.945 1.00 95.06 114 ILE A N 1
ATOM 965 C CA . ILE A 1 114 ? 3.385 3.267 -8.460 1.00 95.06 114 ILE A CA 1
ATOM 966 C C . ILE A 1 114 ? 2.491 3.111 -9.691 1.00 95.06 114 ILE A C 1
ATOM 968 O O . ILE A 1 114 ? 2.893 2.482 -10.668 1.00 95.06 114 ILE A O 1
ATOM 972 N N . TRP A 1 115 ? 1.284 3.679 -9.654 1.00 95.12 115 TRP A N 1
ATOM 973 C CA . TRP A 1 115 ? 0.352 3.639 -10.775 1.00 95.12 115 TRP A CA 1
ATOM 974 C C . TRP A 1 115 ? 0.977 4.255 -12.025 1.00 95.12 115 TRP A C 1
ATOM 976 O O . TRP A 1 115 ? 1.014 3.598 -13.061 1.00 95.12 115 TRP A O 1
ATOM 986 N N . ARG A 1 116 ? 1.527 5.470 -11.917 1.00 92.88 116 ARG A N 1
ATOM 987 C CA . ARG A 1 116 ? 2.153 6.174 -13.041 1.00 92.88 116 ARG A CA 1
ATOM 988 C C . ARG A 1 116 ? 3.354 5.414 -13.604 1.00 92.88 116 ARG A C 1
ATOM 990 O O . ARG A 1 116 ? 3.455 5.292 -14.818 1.00 92.88 116 ARG A O 1
ATOM 997 N N . GLU A 1 117 ? 4.210 4.868 -12.741 1.00 90.94 117 GLU A N 1
ATOM 998 C CA . GLU A 1 117 ? 5.360 4.054 -13.162 1.00 90.94 117 GLU A CA 1
ATOM 999 C C . GLU A 1 117 ? 4.919 2.805 -13.943 1.00 90.94 117 GLU A C 1
ATOM 1001 O O . GLU A 1 117 ? 5.491 2.460 -14.976 1.00 90.94 117 GLU A O 1
ATOM 1006 N N . LYS A 1 118 ? 3.847 2.138 -13.495 1.00 90.19 118 LYS A N 1
ATOM 1007 C CA . LYS A 1 118 ? 3.283 0.988 -14.214 1.00 90.19 118 LYS A CA 1
ATOM 1008 C C . LYS A 1 118 ? 2.675 1.372 -15.565 1.00 90.19 118 LYS A C 1
ATOM 1010 O O . LYS A 1 118 ? 2.737 0.551 -16.472 1.00 90.19 118 LYS A O 1
ATOM 1015 N N . GLN A 1 119 ? 2.119 2.579 -15.710 1.00 85.69 119 GLN A N 1
ATOM 1016 C CA . GLN A 1 119 ? 1.623 3.067 -17.005 1.00 85.69 119 GLN A CA 1
ATOM 1017 C C . GLN A 1 119 ? 2.765 3.368 -17.985 1.00 85.69 119 GLN A C 1
ATOM 1019 O O . GLN A 1 119 ? 2.606 3.125 -19.171 1.00 85.69 119 GLN A O 1
ATOM 1024 N N . SER A 1 120 ? 3.917 3.863 -17.515 1.00 80.94 120 SER A N 1
ATOM 1025 C CA . SER A 1 120 ? 5.073 4.148 -18.385 1.00 80.94 120 SER A CA 1
ATOM 1026 C C . SER A 1 120 ? 5.828 2.907 -18.872 1.00 80.94 120 SER A C 1
ATOM 1028 O O . SER A 1 120 ? 6.661 3.013 -19.767 1.00 80.94 120 SER A O 1
ATOM 1030 N N . LEU A 1 121 ? 5.573 1.743 -18.269 1.00 67.31 121 LEU A N 1
ATOM 1031 C CA . LEU A 1 121 ? 6.181 0.458 -18.632 1.00 67.31 121 LEU A CA 1
ATOM 1032 C C . LEU A 1 121 ? 5.334 -0.352 -19.636 1.00 67.31 121 LEU A C 1
ATOM 1034 O O . LEU A 1 121 ? 5.724 -1.466 -19.989 1.00 67.31 121 LEU A O 1
ATOM 1038 N N . CYS A 1 122 ? 4.175 0.167 -20.050 1.00 52.06 122 CYS A N 1
ATOM 1039 C CA . CYS A 1 122 ? 3.278 -0.418 -21.051 1.00 52.06 122 CYS A CA 1
ATOM 1040 C C . CYS A 1 122 ? 3.333 0.377 -22.356 1.00 52.06 122 CYS A C 1
ATOM 1042 O O . CYS A 1 122 ? 3.232 -0.280 -23.415 1.00 52.06 122 CYS A O 1
#

Secondary structure (DSSP, 8-state):
-TTGGG-TTSHHHHHHHHHHHHTS-HHHHHHHHHHHTT--HHHHHHHHT--HHHHHHHHHHHHHH-TT--GGGT--HHHHHHHTTS-TTGGGS-HHHHHHHHT--HHHHHHHHHHHHHHHT-

Foldseek 3Di:
DVPLCVCCPDPVCVVCVVVVCVPPDPVLVQLVVCVVVVDDLVRSCVVVVHDSVVSLVSLLSCLQPDPPNPLCVPQPPVNLVLCVPQDLVNVPPDVVVVCVRRVDDPSSNSSSNSVVVSVVVD

Sequence (122 aa):
MAQVAKHPEYLLYKFLYPLLMQNYNQSMLQTRELIRKGQSIEQVKKQRRLKQGTIQDHLIEWSLLDTKFPFSNFLSQDKQNRLKELPQASYTYPFKELAESFDATFLEIRLYQIWREKQSLC

Radius of gyration: 16.4 Å; chains: 1; bounding box: 28×50×36 Å

Organism: NCBI:txid526944

pLDDT: mean 89.59, std 9.4, range [49.09, 98.19]

InterPro domains:
  IPR029491 Helicase Helix-turn-helix domain [PF14493] (27-112)